Protein AF-R9KLK5-F1 (afdb_monomer_lite)

Structure (mmCIF, N/CA/C/O backbone):
data_AF-R9KLK5-F1
#
_entry.id   AF-R9KLK5-F1
#
loop_
_atom_site.group_PDB
_atom_site.id
_atom_site.type_symbol
_atom_site.label_atom_id
_atom_site.label_alt_id
_atom_site.label_comp_id
_atom_site.label_asym_id
_atom_site.label_entity_id
_atom_site.label_seq_id
_atom_site.pdbx_PDB_ins_code
_atom_site.Cartn_x
_atom_site.Cartn_y
_atom_site.Cartn_z
_atom_site.occupancy
_atom_site.B_iso_or_equiv
_atom_site.auth_seq_id
_atom_site.auth_comp_id
_atom_site.auth_asym_id
_atom_site.auth_atom_id
_atom_site.pdbx_PDB_model_num
ATOM 1 N N . MET A 1 1 ? 14.057 -2.394 -15.191 1.00 86.12 1 MET A N 1
ATOM 2 C CA . MET A 1 1 ? 13.800 -3.507 -14.257 1.00 86.12 1 MET A CA 1
ATOM 3 C C . MET A 1 1 ? 12.339 -3.913 -14.343 1.00 86.12 1 MET A C 1
ATOM 5 O O . MET A 1 1 ? 11.480 -3.035 -14.449 1.00 86.12 1 MET A O 1
ATOM 9 N N . ILE A 1 2 ? 12.076 -5.216 -14.357 1.00 96.94 2 ILE A N 1
ATOM 10 C CA . ILE A 1 2 ? 10.740 -5.811 -14.498 1.00 96.94 2 ILE A CA 1
ATOM 11 C C . ILE A 1 2 ? 10.402 -6.632 -13.254 1.00 96.94 2 ILE A C 1
ATOM 13 O O . ILE A 1 2 ? 11.304 -7.073 -12.548 1.00 96.94 2 ILE A O 1
ATOM 17 N N . CYS A 1 3 ? 9.113 -6.809 -12.974 1.00 96.25 3 CYS A N 1
ATOM 18 C CA . CYS A 1 3 ? 8.659 -7.676 -11.896 1.00 96.25 3 CYS A CA 1
ATOM 19 C C . CYS A 1 3 ? 8.961 -9.137 -12.233 1.00 96.25 3 CYS A C 1
ATOM 21 O O . CYS A 1 3 ? 8.491 -9.613 -13.263 1.00 96.25 3 CYS A O 1
ATOM 23 N N . VAL A 1 4 ? 9.634 -9.858 -11.335 1.00 95.44 4 VAL A N 1
ATOM 24 C CA . VAL A 1 4 ? 9.963 -11.282 -11.538 1.00 95.44 4 VAL A CA 1
ATOM 25 C C . VAL A 1 4 ? 8.706 -12.155 -11.679 1.00 95.44 4 VAL A C 1
ATOM 27 O O . VAL A 1 4 ? 8.695 -13.088 -12.467 1.00 95.44 4 VAL A O 1
ATOM 30 N N . ASN A 1 5 ? 7.613 -11.816 -10.985 1.00 96.12 5 ASN A N 1
ATOM 31 C CA . ASN A 1 5 ? 6.375 -12.605 -11.030 1.00 96.12 5 ASN A CA 1
ATOM 32 C C . ASN A 1 5 ? 5.470 -12.312 -12.243 1.00 96.12 5 ASN A C 1
ATOM 34 O O . ASN A 1 5 ? 4.850 -13.220 -12.776 1.00 96.12 5 ASN A O 1
ATOM 38 N N . CYS A 1 6 ? 5.317 -11.043 -12.647 1.00 95.88 6 CYS A N 1
ATOM 39 C CA . CYS A 1 6 ? 4.319 -10.655 -13.665 1.00 95.88 6 CYS A CA 1
ATOM 40 C C . CYS A 1 6 ? 4.894 -9.953 -14.902 1.00 95.88 6 CYS A C 1
ATOM 42 O O . CYS A 1 6 ? 4.128 -9.492 -15.746 1.00 95.88 6 CYS A O 1
ATOM 44 N N . GLY A 1 7 ? 6.213 -9.764 -14.984 1.00 95.56 7 GLY A N 1
ATOM 45 C CA . GLY A 1 7 ? 6.891 -9.129 -16.121 1.00 95.56 7 GLY A CA 1
ATOM 46 C C . GLY A 1 7 ? 6.641 -7.624 -16.298 1.00 95.56 7 GLY A C 1
ATOM 47 O O . GLY A 1 7 ? 7.310 -6.981 -17.104 1.00 95.56 7 GLY A O 1
ATOM 48 N N . ARG A 1 8 ? 5.721 -7.009 -15.539 1.00 95.94 8 ARG A N 1
ATOM 49 C CA . ARG A 1 8 ? 5.424 -5.569 -15.649 1.00 95.94 8 ARG A CA 1
ATOM 50 C C . ARG A 1 8 ? 6.640 -4.710 -15.287 1.00 95.94 8 ARG A C 1
ATOM 52 O O . ARG A 1 8 ? 7.372 -5.011 -14.343 1.00 95.94 8 ARG A O 1
ATOM 59 N N . LYS A 1 9 ? 6.815 -3.588 -15.995 1.00 96.62 9 LYS A N 1
ATOM 60 C CA . LYS A 1 9 ? 7.889 -2.613 -15.740 1.00 96.62 9 LYS A CA 1
ATOM 61 C C . LYS A 1 9 ? 7.719 -1.953 -14.368 1.00 96.62 9 LYS A C 1
ATOM 63 O O . LYS A 1 9 ? 6.666 -1.394 -14.065 1.00 96.62 9 LYS A O 1
ATOM 68 N N . LEU A 1 10 ? 8.776 -1.980 -13.558 1.00 95.38 10 LEU A N 1
ATOM 69 C CA . LEU A 1 10 ? 8.789 -1.384 -12.221 1.00 95.38 10 LEU A CA 1
ATOM 70 C C . LEU A 1 10 ? 9.207 0.087 -12.310 1.00 95.38 10 LEU A C 1
ATOM 72 O O . LEU A 1 10 ? 10.280 0.392 -12.834 1.00 95.38 10 LEU A O 1
ATOM 76 N N . LYS A 1 11 ? 8.349 0.993 -11.820 1.00 92.25 11 LYS A N 1
ATOM 77 C CA . LYS A 1 11 ? 8.572 2.450 -11.885 1.00 92.25 11 LYS A CA 1
ATOM 78 C C . LYS A 1 11 ? 9.308 2.997 -10.657 1.00 92.25 11 LYS A C 1
ATOM 80 O O . LYS A 1 11 ? 10.237 3.779 -10.817 1.00 92.25 11 LYS A O 1
ATOM 85 N N . SER A 1 12 ? 8.912 2.591 -9.449 1.00 90.69 12 SER A N 1
ATOM 86 C CA . SER A 1 12 ? 9.504 3.100 -8.205 1.00 90.69 12 SER A CA 1
ATOM 87 C C . SER A 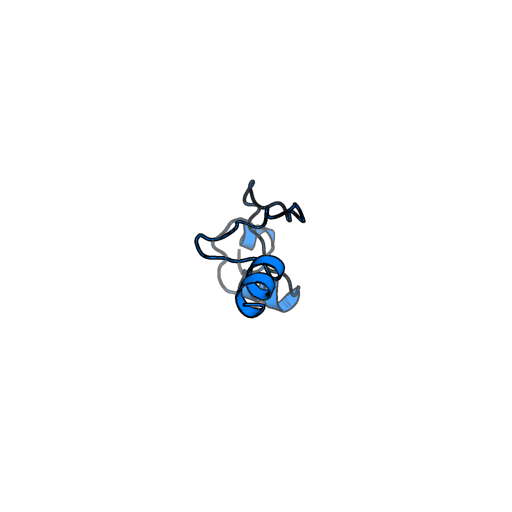1 12 ? 10.859 2.454 -7.910 1.00 90.69 12 SER A C 1
ATOM 89 O O . SER A 1 12 ? 11.068 1.280 -8.216 1.00 90.69 12 SER A O 1
ATOM 91 N N . ALA A 1 13 ? 11.768 3.202 -7.276 1.00 91.38 13 ALA A N 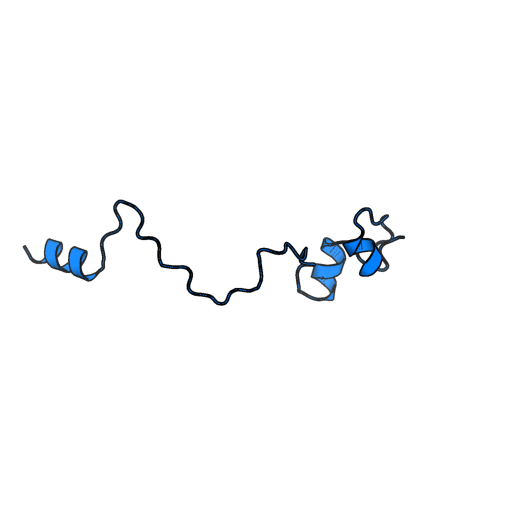1
ATOM 92 C CA . ALA A 1 13 ? 13.059 2.676 -6.827 1.00 91.38 13 ALA A CA 1
ATOM 93 C C . ALA A 1 13 ? 12.888 1.475 -5.882 1.00 91.38 13 ALA A C 1
ATOM 95 O O . ALA A 1 13 ? 13.536 0.458 -6.084 1.00 91.38 13 ALA A O 1
ATOM 96 N N . ILE A 1 14 ? 11.925 1.545 -4.957 1.00 90.31 14 ILE A N 1
ATOM 97 C CA . ILE A 1 14 ? 11.624 0.469 -3.999 1.00 90.31 14 ILE A CA 1
ATOM 98 C C . ILE A 1 14 ? 11.201 -0.816 -4.715 1.00 90.31 14 ILE A C 1
ATOM 100 O O . ILE A 1 14 ? 11.709 -1.888 -4.414 1.00 90.31 14 ILE A O 1
ATOM 104 N N . SER A 1 15 ? 10.294 -0.729 -5.696 1.00 92.38 15 SER A N 1
ATOM 105 C CA . SER A 1 15 ? 9.923 -1.915 -6.472 1.00 92.38 15 SER A CA 1
ATOM 106 C C . SER A 1 15 ? 11.104 -2.460 -7.258 1.00 92.38 15 SER A C 1
ATOM 108 O O . SER A 1 15 ? 11.242 -3.672 -7.369 1.00 92.38 15 SER A O 1
ATOM 110 N N . ARG A 1 16 ? 11.945 -1.582 -7.820 1.00 94.00 16 ARG A N 1
ATOM 111 C CA . ARG A 1 16 ? 13.150 -2.004 -8.539 1.00 94.00 16 ARG A CA 1
ATOM 112 C C . ARG A 1 16 ? 14.084 -2.765 -7.596 1.00 94.00 16 ARG A C 1
ATOM 114 O O . ARG A 1 16 ? 14.413 -3.895 -7.904 1.00 94.00 16 ARG A O 1
ATOM 121 N N . GLU A 1 17 ? 14.419 -2.209 -6.440 1.00 92.56 17 GLU A N 1
ATOM 122 C CA . GLU A 1 17 ? 15.266 -2.859 -5.432 1.00 92.56 17 GLU A CA 1
ATOM 123 C C . GLU A 1 17 ? 14.691 -4.204 -4.963 1.00 92.56 17 GLU A C 1
ATOM 125 O O . GLU A 1 17 ? 15.401 -5.203 -4.932 1.00 92.56 17 GLU A O 1
ATOM 130 N N . ALA A 1 18 ? 13.383 -4.264 -4.700 1.00 90.94 18 ALA A N 1
ATOM 131 C CA . ALA A 1 18 ? 12.712 -5.494 -4.290 1.00 90.94 18 ALA A CA 1
ATOM 132 C C . ALA A 1 18 ? 12.527 -6.521 -5.426 1.00 90.94 18 ALA A C 1
ATOM 134 O O . ALA A 1 18 ? 12.188 -7.669 -5.158 1.00 90.94 18 ALA A O 1
ATOM 135 N N . GLY A 1 19 ? 12.648 -6.129 -6.699 1.00 94.75 19 GLY A N 1
ATOM 136 C CA . GLY A 1 19 ? 12.383 -6.991 -7.862 1.00 94.75 19 GLY A CA 1
ATOM 137 C C . GLY A 1 19 ? 10.902 -7.326 -8.115 1.00 94.75 19 GLY A C 1
ATOM 138 O O . GLY A 1 19 ? 10.573 -8.024 -9.080 1.00 94.75 19 GLY A O 1
ATOM 139 N N . TYR A 1 20 ? 9.978 -6.803 -7.303 1.00 95.44 20 TYR A N 1
ATOM 140 C CA . TYR A 1 20 ? 8.540 -7.055 -7.422 1.00 95.44 20 TYR A CA 1
ATOM 141 C C . TYR A 1 20 ? 7.710 -5.767 -7.390 1.00 95.44 20 TYR A C 1
ATOM 143 O O . TY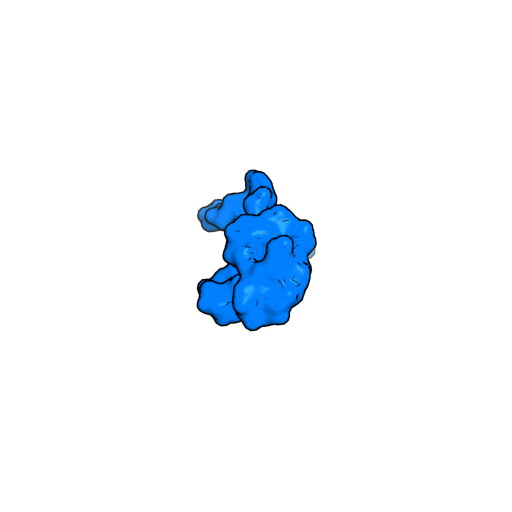R A 1 20 ? 8.036 -4.772 -6.740 1.00 95.44 20 TYR A O 1
ATOM 151 N N . GLY A 1 21 ? 6.579 -5.790 -8.100 1.00 94.00 21 GLY A N 1
ATOM 152 C CA . GLY A 1 21 ? 5.552 -4.759 -7.958 1.00 94.00 21 GLY A CA 1
ATOM 153 C C . GLY A 1 21 ? 4.811 -4.906 -6.622 1.00 94.00 21 GLY A C 1
ATOM 154 O O . GLY A 1 21 ? 4.739 -6.019 -6.103 1.00 94.00 21 GLY A O 1
ATOM 155 N N . PRO A 1 22 ? 4.187 -3.839 -6.091 1.00 92.31 22 PRO A N 1
ATOM 156 C CA . PRO A 1 22 ? 3.570 -3.844 -4.758 1.00 92.31 22 PRO A CA 1
ATOM 157 C C . PRO A 1 22 ? 2.503 -4.935 -4.582 1.00 92.31 22 PRO A C 1
ATOM 159 O O . PRO A 1 22 ? 2.424 -5.569 -3.533 1.00 92.31 22 PRO A O 1
ATOM 162 N N . VAL A 1 23 ? 1.719 -5.202 -5.632 1.00 93.75 23 VAL A N 1
ATOM 163 C CA . VAL A 1 23 ? 0.686 -6.251 -5.630 1.00 93.75 23 VAL A CA 1
ATOM 164 C C . VAL A 1 23 ? 1.305 -7.652 -5.614 1.00 93.75 23 VAL A C 1
ATOM 166 O O . VAL A 1 23 ? 0.885 -8.498 -4.831 1.00 93.75 23 VAL A O 1
ATOM 169 N N . CYS A 1 24 ? 2.317 -7.901 -6.454 1.00 95.19 24 CYS A N 1
ATOM 170 C CA . CYS A 1 24 ? 2.998 -9.200 -6.501 1.00 95.19 24 CYS A CA 1
ATOM 171 C C . CYS A 1 24 ? 3.773 -9.469 -5.210 1.00 95.19 24 CYS A C 1
ATOM 173 O O . CYS A 1 24 ? 3.712 -10.574 -4.688 1.00 95.19 24 CYS A O 1
ATOM 175 N N . TYR A 1 25 ? 4.429 -8.443 -4.666 1.00 94.75 25 TYR A N 1
ATOM 176 C CA . TYR A 1 25 ? 5.135 -8.522 -3.395 1.0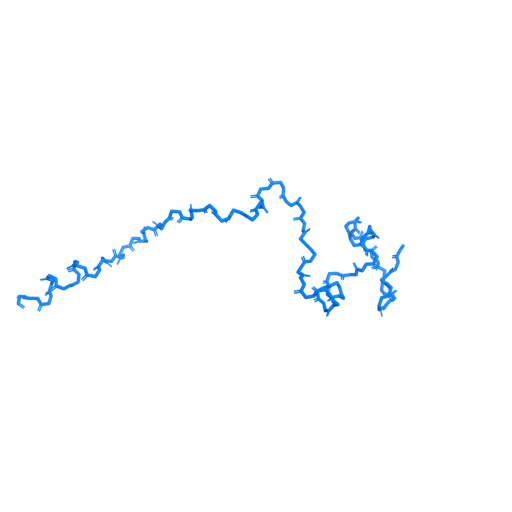0 94.75 25 TYR A CA 1
ATOM 177 C C . TYR A 1 25 ? 4.185 -8.934 -2.261 1.00 94.75 25 TYR A C 1
ATOM 179 O O . TYR A 1 25 ? 4.434 -9.928 -1.586 1.00 94.75 25 TYR A O 1
ATOM 187 N N . LYS A 1 26 ? 3.037 -8.254 -2.114 1.00 93.38 26 LYS A N 1
ATOM 188 C CA . LYS A 1 26 ? 2.033 -8.613 -1.097 1.00 93.38 26 LYS A CA 1
ATOM 189 C C . LYS A 1 26 ? 1.480 -10.025 -1.284 1.00 93.38 26 LYS A C 1
ATOM 191 O O . LYS A 1 26 ? 1.239 -10.711 -0.300 1.00 93.38 26 LYS A O 1
ATOM 196 N N . ARG A 1 27 ? 1.280 -10.469 -2.527 1.00 93.88 27 ARG A N 1
ATOM 197 C CA . ARG A 1 27 ? 0.760 -11.813 -2.812 1.00 93.88 27 ARG A CA 1
ATOM 198 C C . ARG A 1 27 ? 1.740 -12.923 -2.422 1.00 93.88 27 ARG A C 1
ATOM 200 O O . ARG A 1 27 ? 1.291 -13.963 -1.965 1.00 93.88 27 ARG A O 1
ATOM 207 N N . ILE A 1 28 ? 3.039 -12.705 -2.617 1.00 92.94 28 ILE A N 1
ATOM 208 C CA . ILE A 1 28 ? 4.082 -13.708 -2.354 1.00 92.94 28 ILE A CA 1
ATOM 209 C C . ILE A 1 28 ? 4.478 -13.713 -0.877 1.00 92.94 28 ILE A C 1
ATOM 211 O O . ILE A 1 28 ? 4.553 -14.769 -0.262 1.00 92.94 28 ILE A O 1
ATOM 215 N N . PHE A 1 29 ? 4.716 -12.534 -0.302 1.00 91.38 29 PHE A N 1
ATOM 216 C CA . PHE A 1 29 ? 5.252 -12.404 1.055 1.00 91.38 29 PHE A CA 1
ATOM 217 C C . PHE A 1 29 ? 4.172 -12.162 2.118 1.00 91.38 29 PHE A C 1
ATOM 219 O O . PHE A 1 29 ? 4.487 -12.076 3.299 1.00 91.38 29 PHE A O 1
ATOM 226 N N . GLY A 1 30 ? 2.909 -11.966 1.728 1.00 90.56 30 GLY A N 1
ATOM 227 C CA . GLY A 1 30 ? 1.799 -11.665 2.644 1.00 90.56 30 GLY A CA 1
ATOM 228 C C . GLY A 1 30 ? 1.839 -10.262 3.266 1.00 90.56 30 GLY A C 1
ATOM 229 O O . GLY A 1 30 ? 0.857 -9.817 3.857 1.00 90.56 30 GLY A O 1
ATOM 230 N N . ILE A 1 31 ? 2.939 -9.525 3.099 1.00 87.25 31 ILE A N 1
ATOM 231 C CA . ILE A 1 31 ? 3.158 -8.198 3.681 1.00 87.25 31 ILE A CA 1
ATOM 232 C C . ILE A 1 31 ? 3.156 -7.100 2.618 1.00 87.25 31 ILE A C 1
ATOM 234 O O . ILE A 1 31 ? 3.608 -7.277 1.487 1.00 87.25 31 ILE A O 1
ATOM 238 N N . SER A 1 32 ? 2.656 -5.917 2.979 1.00 85.94 32 SER A N 1
ATOM 239 C CA . SER A 1 32 ? 2.758 -4.747 2.109 1.00 85.94 32 SER A CA 1
ATOM 240 C C . SER A 1 32 ? 4.214 -4.306 1.992 1.00 85.94 32 SER A C 1
ATOM 242 O O . SER A 1 32 ? 4.901 -4.168 3.006 1.00 85.94 32 SER A O 1
ATOM 244 N N . MET A 1 33 ? 4.647 -3.991 0.777 1.00 80.94 33 MET A N 1
ATOM 245 C CA . MET A 1 33 ? 5.928 -3.341 0.522 1.00 80.94 33 MET A CA 1
ATOM 246 C C . MET A 1 33 ? 5.847 -1.907 1.071 1.00 80.94 33 MET A C 1
ATOM 248 O O . MET A 1 33 ? 5.332 -1.006 0.409 1.00 80.94 33 MET A O 1
ATOM 252 N N . ARG A 1 34 ? 6.220 -1.718 2.343 1.00 73.94 34 ARG A N 1
ATOM 253 C CA . ARG A 1 34 ? 6.104 -0.421 3.016 1.00 73.94 34 ARG A CA 1
ATOM 254 C C . ARG A 1 34 ? 7.120 0.534 2.403 1.00 73.94 34 ARG A C 1
ATOM 256 O O . ARG A 1 34 ? 8.306 0.220 2.327 1.00 73.94 34 ARG A O 1
ATOM 263 N N . TYR A 1 35 ? 6.664 1.718 2.007 1.00 64.81 35 TYR A N 1
ATOM 264 C CA . TYR A 1 35 ? 7.574 2.850 1.914 1.00 64.81 35 TYR A CA 1
ATOM 265 C C . TYR A 1 35 ? 8.149 3.051 3.315 1.00 64.81 35 TYR A C 1
ATOM 267 O O . TYR A 1 35 ? 7.379 3.146 4.274 1.00 64.81 35 TYR A O 1
ATOM 275 N N . ARG A 1 36 ? 9.479 3.123 3.451 1.00 56.09 36 ARG A N 1
ATOM 276 C CA . ARG A 1 36 ? 10.075 3.789 4.615 1.00 56.09 36 ARG A CA 1
ATOM 277 C C . ARG A 1 36 ? 9.682 5.261 4.511 1.00 56.09 36 ARG A C 1
ATOM 279 O O . ARG A 1 36 ? 10.447 6.082 4.025 1.00 56.09 36 ARG A O 1
ATOM 286 N N . CYS A 1 37 ? 8.446 5.584 4.874 1.00 45.88 37 CYS A N 1
ATOM 287 C CA . CYS A 1 37 ? 8.120 6.932 5.277 1.00 45.88 37 CYS A CA 1
ATOM 288 C C . CYS A 1 37 ? 8.890 7.118 6.588 1.00 45.88 37 CYS A C 1
ATOM 290 O O . CYS A 1 37 ? 8.683 6.299 7.488 1.00 45.88 37 CYS A O 1
ATOM 292 N N . PRO A 1 38 ? 9.766 8.126 6.721 1.00 47.81 38 PRO A N 1
ATOM 293 C CA . PRO A 1 38 ? 10.516 8.361 7.957 1.00 47.81 38 PRO A CA 1
ATOM 294 C C . PRO A 1 38 ? 9.636 8.522 9.210 1.00 47.81 38 PRO A C 1
ATOM 296 O O . PRO A 1 38 ? 10.163 8.539 10.312 1.00 47.81 38 PRO A O 1
ATOM 299 N N . ASN A 1 39 ? 8.307 8.589 9.055 1.00 47.00 39 ASN A N 1
ATOM 300 C CA . ASN A 1 39 ? 7.364 8.905 10.123 1.00 47.00 39 ASN A CA 1
ATOM 301 C C . ASN A 1 39 ? 6.440 7.756 10.535 1.00 47.00 39 ASN A C 1
ATOM 303 O O . ASN A 1 39 ? 5.643 7.952 11.434 1.00 47.00 39 ASN A O 1
ATOM 307 N N . ASN A 1 40 ? 6.530 6.574 9.920 1.00 44.59 40 ASN A N 1
ATOM 308 C CA . ASN A 1 40 ? 5.725 5.427 10.349 1.00 44.59 40 ASN A CA 1
ATOM 309 C C . ASN A 1 40 ? 6.640 4.231 10.592 1.00 44.59 40 ASN A C 1
ATOM 311 O O . ASN A 1 40 ? 6.560 3.191 9.926 1.00 44.59 40 ASN A O 1
ATOM 315 N N . ALA A 1 41 ? 7.508 4.394 11.593 1.00 46.06 41 ALA A N 1
ATOM 316 C CA . ALA A 1 41 ? 7.814 3.272 12.456 1.00 46.06 41 ALA A CA 1
ATOM 317 C C . ALA A 1 41 ? 6.482 2.598 12.808 1.00 46.06 41 ALA A C 1
ATOM 319 O O . ALA A 1 41 ? 5.458 3.254 12.993 1.00 46.06 41 ALA A O 1
ATOM 320 N N . LEU A 1 42 ? 6.487 1.273 12.836 1.00 47.81 42 LEU A N 1
ATOM 321 C CA . LEU A 1 42 ? 5.463 0.495 13.505 1.00 47.81 42 LEU A CA 1
ATOM 322 C C . LEU A 1 42 ? 5.542 0.861 14.996 1.00 47.81 42 LEU A C 1
ATOM 324 O O . LEU A 1 42 ? 6.092 0.117 15.799 1.00 47.81 42 LEU A O 1
ATOM 328 N N . GLU A 1 43 ? 5.060 2.048 15.342 1.00 46.12 43 GLU A N 1
ATOM 329 C CA . GLU A 1 43 ? 4.740 2.427 16.693 1.00 46.12 43 GLU A CA 1
ATOM 330 C C . GLU A 1 43 ? 3.593 1.507 17.093 1.00 46.12 43 GLU A C 1
ATOM 332 O O . GLU A 1 43 ? 2.418 1.752 16.845 1.00 46.12 43 GLU A O 1
ATOM 337 N N . THR A 1 44 ? 3.960 0.450 17.804 1.00 46.53 44 THR A N 1
ATOM 338 C CA . THR A 1 44 ? 3.166 0.029 18.960 1.00 46.53 44 THR A CA 1
ATOM 339 C C . THR A 1 44 ? 3.315 1.095 20.059 1.00 46.53 44 THR A C 1
ATOM 341 O O . THR A 1 44 ? 3.600 0.783 21.208 1.00 46.53 44 THR A O 1
ATOM 344 N N . ALA A 1 45 ? 3.226 2.378 19.704 1.00 45.25 45 ALA A N 1
ATOM 345 C CA . ALA A 1 45 ? 3.184 3.467 20.649 1.00 45.25 45 ALA A CA 1
ATOM 346 C C . ALA A 1 45 ? 1.729 3.868 20.724 1.00 45.25 45 ALA A C 1
ATOM 348 O O . ALA A 1 45 ? 1.141 4.276 19.724 1.00 45.25 45 ALA A O 1
ATOM 349 N N . ASN A 1 46 ? 1.163 3.646 21.908 1.00 52.69 46 ASN A N 1
ATOM 350 C CA . ASN A 1 46 ? 0.217 4.546 22.547 1.00 52.69 46 ASN A CA 1
ATOM 351 C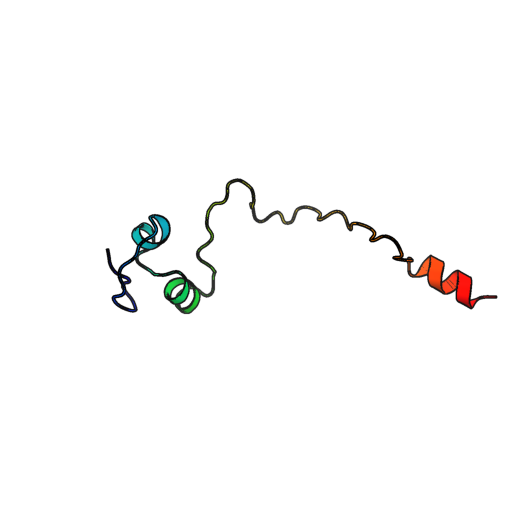 C . ASN A 1 46 ? -0.411 5.544 21.576 1.00 52.69 46 ASN A C 1
ATOM 353 O O . ASN A 1 46 ? -0.024 6.708 21.551 1.00 52.69 46 ASN A O 1
ATOM 357 N N . ILE A 1 47 ? -1.378 5.095 20.775 1.00 52.59 47 ILE A N 1
ATOM 358 C CA . ILE A 1 47 ? -2.320 6.027 20.172 1.00 52.59 47 ILE A CA 1
ATOM 359 C C . ILE A 1 47 ? -3.054 6.592 21.389 1.00 52.59 47 ILE A C 1
ATOM 361 O O . ILE A 1 47 ? -3.767 5.820 22.035 1.00 52.59 47 ILE A O 1
ATOM 365 N N . PRO A 1 48 ? -2.850 7.866 21.787 1.00 57.47 48 PRO A N 1
ATOM 366 C CA . PRO A 1 48 ? -3.641 8.410 22.871 1.00 57.47 48 PRO A CA 1
ATOM 367 C C . PRO A 1 48 ? -5.076 8.346 22.374 1.00 57.47 48 PRO A C 1
ATOM 369 O O . PRO A 1 48 ? -5.381 8.895 21.311 1.00 57.47 48 PRO A O 1
ATOM 372 N N . TYR A 1 49 ? -5.918 7.596 23.080 1.00 61.50 49 TYR A N 1
ATOM 373 C CA . TYR A 1 49 ? -7.348 7.532 22.830 1.00 61.50 49 TYR A CA 1
ATOM 374 C C . TYR A 1 49 ? -7.841 8.977 22.769 1.00 61.50 49 TYR A C 1
ATOM 376 O O . TYR A 1 49 ? -7.920 9.658 23.790 1.00 61.50 49 TYR A O 1
ATOM 384 N N . ARG A 1 50 ? -8.044 9.510 21.561 1.00 62.34 50 ARG A N 1
ATOM 385 C CA . ARG A 1 50 ? -8.545 10.871 21.418 1.00 62.34 50 ARG A CA 1
ATOM 386 C C . ARG A 1 50 ? -10.027 10.777 21.689 1.00 62.34 50 ARG A C 1
ATOM 388 O O . ARG A 1 50 ? -10.754 10.243 20.857 1.00 62.34 50 ARG A O 1
ATOM 395 N N . THR A 1 51 ? -10.443 11.269 22.848 1.00 61.53 51 THR A N 1
ATOM 396 C CA . THR A 1 51 ? -11.853 11.465 23.159 1.00 61.53 51 THR A CA 1
ATOM 397 C C . THR A 1 51 ? -12.445 12.340 22.061 1.00 61.53 51 THR A C 1
ATOM 399 O O . THR A 1 51 ? -12.036 13.490 21.880 1.00 61.53 51 THR A O 1
ATOM 402 N N . LEU A 1 52 ? -13.342 11.767 21.263 1.00 71.56 52 LEU A N 1
ATOM 403 C CA . LEU A 1 52 ? -14.089 12.529 20.271 1.00 71.56 52 LEU A CA 1
ATOM 404 C C . LEU A 1 52 ? -15.134 13.369 21.006 1.00 71.56 52 LEU A C 1
ATOM 406 O O . LEU A 1 52 ? -15.707 12.931 22.003 1.00 71.56 52 LEU A O 1
ATOM 410 N N . GLN A 1 53 ? -15.383 14.587 20.531 1.00 63.62 53 GLN A N 1
ATOM 411 C CA . GLN A 1 53 ? -16.395 15.456 21.126 1.00 63.62 53 GLN A CA 1
ATOM 412 C C . GLN A 1 53 ? -17.769 14.762 21.057 1.00 63.62 53 GLN A C 1
ATOM 414 O O . GLN A 1 53 ? -18.234 14.433 19.967 1.00 63.62 53 GLN A O 1
ATOM 419 N N . GLY A 1 54 ? -18.385 14.513 22.218 1.00 69.56 54 GLY A N 1
ATOM 420 C CA . GLY A 1 54 ? -19.642 13.759 22.348 1.00 69.56 54 GLY A CA 1
ATOM 421 C C . GLY A 1 54 ? -19.483 12.283 22.735 1.00 69.56 54 GLY A C 1
ATOM 422 O O . GLY A 1 54 ? -20.479 11.576 22.856 1.00 69.56 54 GLY A O 1
ATOM 423 N N . GLN A 1 55 ? -18.257 11.801 22.939 1.00 79.31 55 GLN A N 1
ATOM 424 C CA . GLN A 1 55 ? -18.014 10.486 23.518 1.00 79.31 55 GLN A CA 1
ATOM 425 C C . GLN A 1 55 ? -18.219 10.542 25.036 1.00 79.31 55 GLN A C 1
ATOM 427 O O . GLN A 1 55 ? -17.524 11.290 25.717 1.00 79.31 55 GLN A O 1
ATOM 432 N N . VAL A 1 56 ? -19.140 9.727 25.545 1.00 82.25 56 VAL A N 1
ATOM 433 C CA . VAL A 1 56 ? -19.339 9.493 26.982 1.00 82.25 56 VAL A CA 1
ATOM 434 C C . VAL A 1 56 ? -18.647 8.195 27.382 1.00 82.25 56 VAL A C 1
ATOM 436 O O . VAL A 1 56 ? -18.561 7.257 26.578 1.00 82.25 56 VAL A O 1
ATOM 439 N N . THR A 1 57 ? -18.110 8.135 28.598 1.00 81.62 57 THR A N 1
ATOM 440 C CA . THR A 1 57 ? -17.566 6.876 29.123 1.00 81.62 57 THR A CA 1
ATOM 441 C C . THR A 1 57 ? -18.696 5.971 29.615 1.00 81.62 57 THR A C 1
ATOM 443 O O . THR A 1 57 ? -19.844 6.397 29.763 1.00 81.62 57 THR A O 1
ATOM 446 N N . MET A 1 58 ? -18.397 4.689 29.840 1.00 83.12 58 MET A N 1
ATOM 447 C CA . MET A 1 58 ? -19.417 3.733 30.290 1.00 83.12 58 MET A CA 1
ATOM 448 C C . MET A 1 58 ? -19.971 4.109 31.666 1.00 83.12 58 MET A C 1
ATOM 450 O O . MET A 1 58 ? -21.150 3.910 31.935 1.00 83.12 58 MET A O 1
ATOM 454 N N . GLU A 1 59 ? -19.135 4.690 32.520 1.00 84.00 59 GLU A N 1
ATOM 455 C CA . GLU A 1 59 ? -19.501 5.150 33.856 1.00 84.00 59 GLU A CA 1
ATOM 456 C C . GLU A 1 59 ? -20.482 6.323 33.779 1.00 84.00 59 GLU A C 1
ATOM 458 O O . GLU A 1 59 ? -21.510 6.317 34.453 1.00 84.00 59 GLU A O 1
ATOM 463 N N . GLU A 1 60 ? -20.197 7.288 32.901 1.00 81.94 60 GLU A N 1
ATOM 464 C CA . GLU A 1 60 ? -21.051 8.451 32.657 1.00 81.94 60 GLU A CA 1
ATOM 465 C C . GLU A 1 60 ? -22.418 8.026 32.104 1.00 81.94 60 GLU A C 1
ATOM 467 O O . GLU A 1 60 ? -23.450 8.500 32.575 1.00 81.94 60 GLU A O 1
ATOM 472 N N . TYR A 1 61 ? -22.450 7.050 31.188 1.00 83.25 61 TYR A N 1
ATOM 473 C CA . TYR A 1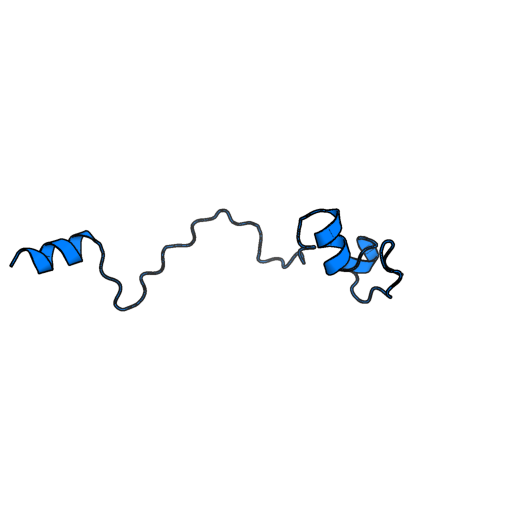 61 ? -23.702 6.460 30.713 1.00 83.25 61 TYR A CA 1
ATOM 474 C C . TYR A 1 61 ? -24.496 5.822 31.856 1.00 83.25 61 TYR A C 1
ATOM 476 O O . TYR A 1 61 ? -25.656 6.171 32.054 1.00 83.25 61 TYR A O 1
ATOM 484 N N . LEU A 1 62 ? -23.881 4.929 32.637 1.00 87.69 62 LEU A N 1
ATOM 485 C CA . LEU A 1 62 ? -24.563 4.211 33.720 1.00 87.69 62 LEU A CA 1
ATOM 486 C C . LEU A 1 62 ? -25.174 5.160 34.757 1.00 87.69 62 LEU A C 1
ATOM 488 O O . LEU A 1 62 ? -26.263 4.893 35.263 1.00 87.69 62 LEU A O 1
ATOM 492 N N . GLN A 1 63 ? -24.521 6.290 35.023 1.00 82.31 63 GLN A N 1
ATOM 493 C CA . GLN A 1 63 ? -25.020 7.293 35.954 1.00 82.31 63 GLN A CA 1
ATOM 494 C C . GLN A 1 63 ? -26.282 8.001 35.436 1.00 82.31 63 GLN A C 1
ATOM 496 O O . GLN A 1 63 ? -27.189 8.247 36.222 1.00 82.31 63 GLN A O 1
ATOM 501 N N . THR A 1 64 ? -26.400 8.230 34.122 1.00 77.12 64 THR A N 1
ATOM 502 C CA . THR A 1 64 ? -27.625 8.799 33.517 1.00 77.12 64 THR A CA 1
ATOM 503 C C . THR A 1 64 ? -28.816 7.841 33.496 1.00 77.12 64 THR A C 1
ATOM 505 O O . THR A 1 64 ? -29.954 8.293 33.481 1.00 77.12 64 THR A O 1
ATOM 508 N N . VAL A 1 65 ? -28.586 6.522 33.493 1.00 74.06 65 VAL A N 1
ATOM 509 C CA . VAL A 1 65 ? -29.674 5.519 33.487 1.00 74.06 65 VAL A CA 1
ATOM 510 C C . VAL A 1 65 ? -30.171 5.177 34.897 1.00 74.06 65 VAL A C 1
ATOM 512 O O . VAL A 1 65 ? -31.095 4.381 35.042 1.00 74.06 65 VAL A O 1
ATOM 515 N N . SER A 1 66 ? -29.523 5.721 35.931 1.00 69.00 66 SER A N 1
ATOM 516 C CA . SER A 1 66 ? -29.818 5.442 37.342 1.00 69.00 66 SER A CA 1
ATOM 517 C C . SER A 1 66 ? -30.823 6.421 37.972 1.00 69.00 66 SER A C 1
ATOM 519 O O . SER A 1 66 ? -31.124 6.267 39.156 1.00 69.00 66 SER A O 1
ATOM 521 N N . GLU A 1 67 ? -31.306 7.416 37.219 1.00 56.66 67 GLU A N 1
ATOM 522 C CA . GLU A 1 67 ? -32.330 8.397 37.632 1.00 56.66 67 GLU A CA 1
ATOM 523 C C . GLU A 1 67 ? -33.727 8.058 37.095 1.00 56.66 67 GLU A C 1
ATOM 525 O O . GLU A 1 67 ? -33.840 7.602 35.933 1.00 56.66 67 GLU A O 1
#

Sequence (67 aa):
MICVNCGRKLKSAISREAGYGPVCYKRIFGISMRYRCPNNALETANIPYRTLQGQVTMEEYLQTVSE

Foldseek 3Di:
DAAPPPRHDDDDPLCVVVSHDQVVCCVVVVDGSDDPPVPDDVPPDPPPPPPDVPDDDPVRVVVVVVD

pLDDT: mean 78.33, std 17.67, range [44.59, 96.94]

Radius of gyration: 22.48 Å; chains: 1; bounding box: 48×29×54 Å

Secondary structure (DSSP, 8-state):
-B-TTT-PBP-SHHHHHHTS-HHHHHHHHSS------TT-------------TTPPPHHHHHHHTT-